Protein AF-A0A183HX53-F1 (afdb_monomer)

Solvent-accessible surface area (backbone atoms only — not comparable to full-atom values): 6971 Å² total; per-residue (Å²): 130,72,78,80,69,41,61,71,53,50,54,50,43,50,51,23,65,68,46,69,92,50,67,56,39,46,36,48,37,38,48,51,29,48,73,72,63,44,52,71,57,34,55,53,50,59,60,64,35,75,84,43,78,71,54,75,63,44,33,28,74,86,46,92,88,47,59,49,83,48,25,50,63,60,50,24,57,73,68,68,39,64,73,47,37,51,53,39,46,76,70,68,52,81,79,77,73,79,77,59,97,86,61,89,67,98,80,82,75,81,87,90,129

pLDDT: mean 82.81, std 16.19, range [34.5, 96.38]

Secondary structure (DSSP, 8-state):
--SSSSHHHHHHHHHHHH--SSHHHHHHHHHHHHHHT-HHHHHHHHHHGGGSTTGGGS--SS-SSS-TT--HHHHHHHTT-HHHHHHHHHTT---PPPPPTT---TT------

Radius of gyration: 15.37 Å; Cα contacts (8 Å, |Δi|>4): 112; chains: 1; bounding box: 49×34×32 Å

InterPro domains:
  IPR002110 Ankyrin repeat [PF12796] (1-89)
  IPR002153 Transient receptor potential channel, canonical [PTHR10117] (14-104)
  IPR036770 Ankyrin repeat-containing domain superfamily [G3DSA:1.25.40.20] (6-103)
  IPR036770 Ankyrin repeat-containing domain superfamily [SSF48403] (15-91)

Structure (mmCIF, N/CA/C/O backbone):
data_AF-A0A183HX53-F1
#
_entry.id   AF-A0A183HX53-F1
#
loop_
_atom_site.group_PDB
_atom_site.id
_atom_site.type_symbol
_atom_site.label_atom_id
_atom_site.label_alt_id
_atom_site.label_comp_id
_atom_site.label_asym_id
_atom_site.label_entity_id
_atom_site.label_seq_id
_atom_site.pdbx_PDB_ins_code
_atom_site.Cartn_x
_atom_site.Cartn_y
_atom_site.Cartn_z
_atom_site.occupancy
_atom_site.B_iso_or_equiv
_atom_site.auth_seq_id
_atom_site.auth_comp_id
_atom_site.auth_asym_id
_atom_site.auth_atom_id
_atom_site.pdbx_PDB_model_num
ATOM 1 N N . MET A 1 1 ? -17.226 -21.327 -1.418 1.00 39.84 1 MET A N 1
ATOM 2 C CA . MET A 1 1 ? -16.015 -21.528 -0.587 1.00 39.84 1 MET A CA 1
ATOM 3 C C . MET A 1 1 ? -15.264 -20.236 -0.225 1.00 39.84 1 MET A C 1
ATOM 5 O O . MET A 1 1 ? -14.387 -20.309 0.617 1.00 39.84 1 MET A O 1
ATOM 9 N N . ILE A 1 2 ? -15.618 -19.060 -0.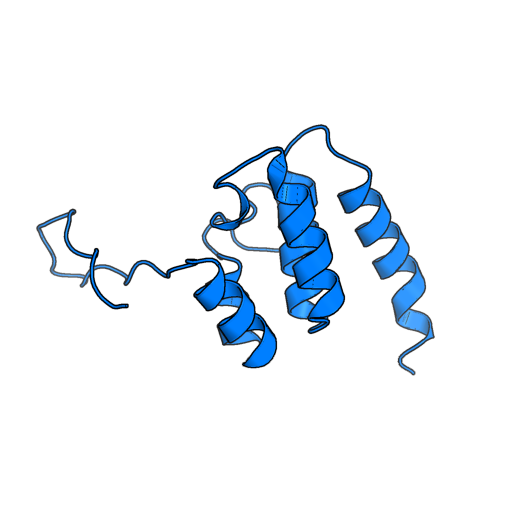775 1.00 42.28 2 ILE A N 1
ATOM 10 C CA . ILE A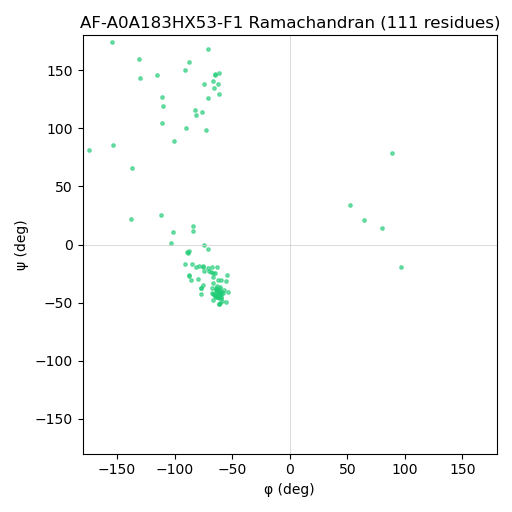 1 2 ? -14.951 -17.772 -0.464 1.00 42.28 2 ILE A CA 1
ATOM 11 C C . ILE A 1 2 ? -15.563 -17.063 0.769 1.00 42.28 2 ILE A C 1
ATOM 13 O O . ILE A 1 2 ? -14.865 -16.362 1.486 1.00 42.28 2 ILE A O 1
ATOM 17 N N . ALA A 1 3 ? -16.841 -17.303 1.084 1.00 38.84 3 ALA A N 1
ATOM 18 C CA . ALA A 1 3 ? -17.556 -16.573 2.141 1.00 38.84 3 ALA A CA 1
ATOM 19 C C . ALA A 1 3 ? -17.191 -16.961 3.594 1.00 38.84 3 ALA A C 1
ATOM 21 O O . ALA A 1 3 ? -17.384 -16.160 4.499 1.00 38.84 3 ALA A O 1
ATOM 22 N N . VAL A 1 4 ? -16.659 -18.166 3.840 1.00 40.28 4 VAL A N 1
ATOM 23 C CA . VAL A 1 4 ? -16.456 -18.694 5.212 1.00 40.28 4 VAL A CA 1
ATOM 24 C C . VAL A 1 4 ? -15.067 -18.359 5.783 1.00 40.28 4 VAL A C 1
ATOM 26 O O . VAL A 1 4 ? -14.882 -18.373 6.993 1.00 40.28 4 VAL A O 1
ATOM 29 N N . LEU A 1 5 ? -14.103 -17.968 4.941 1.00 44.69 5 LEU A N 1
ATOM 30 C CA . LEU A 1 5 ? -12.763 -17.529 5.372 1.00 44.69 5 LEU A CA 1
ATOM 31 C C . LEU A 1 5 ? -12.679 -16.020 5.689 1.00 44.69 5 LEU A C 1
ATOM 33 O O . LEU A 1 5 ? -11.649 -15.556 6.171 1.00 44.69 5 LEU A O 1
ATOM 37 N N . LEU A 1 6 ? -13.748 -15.254 5.436 1.00 53.25 6 LEU A N 1
ATOM 38 C CA . LEU A 1 6 ? -13.734 -13.787 5.480 1.00 53.25 6 LEU A CA 1
ATOM 39 C C . LEU A 1 6 ? -13.974 -13.180 6.869 1.00 53.25 6 LEU A C 1
ATOM 41 O O . LEU A 1 6 ? -13.431 -12.114 7.134 1.00 53.25 6 LEU A O 1
ATOM 45 N N . MET A 1 7 ? -14.737 -13.822 7.764 1.00 53.12 7 MET A N 1
ATOM 46 C CA . MET A 1 7 ? -15.181 -13.154 9.004 1.00 53.12 7 MET A CA 1
ATOM 47 C C . MET A 1 7 ? -13.996 -12.738 9.893 1.00 53.12 7 MET A C 1
ATOM 49 O O . MET A 1 7 ? -13.833 -11.562 10.197 1.00 53.12 7 MET A O 1
ATOM 53 N N . GLY A 1 8 ? -13.082 -13.671 10.188 1.00 63.75 8 GLY A N 1
ATOM 54 C CA . GLY A 1 8 ? -11.902 -13.373 11.008 1.00 63.75 8 GLY A CA 1
ATOM 55 C C . GLY A 1 8 ? -10.880 -12.447 10.334 1.00 63.75 8 GLY A C 1
ATOM 56 O O . GLY A 1 8 ? -10.113 -11.776 11.021 1.00 63.75 8 GLY A O 1
ATOM 57 N N . GLN A 1 9 ? -10.862 -12.380 8.997 1.00 71.44 9 GLN A N 1
ATOM 58 C CA . GLN A 1 9 ? -10.013 -11.428 8.274 1.00 71.44 9 GLN A CA 1
ATOM 59 C C . GLN A 1 9 ? -10.595 -10.014 8.294 1.00 71.44 9 GLN A C 1
ATOM 61 O O . GLN A 1 9 ? -9.836 -9.057 8.431 1.00 71.44 9 GLN A O 1
ATOM 66 N N . ILE A 1 10 ? -11.920 -9.882 8.203 1.00 78.56 10 ILE A N 1
ATOM 67 C CA . ILE A 1 10 ? -12.613 -8.596 8.305 1.00 78.56 10 ILE A CA 1
ATOM 68 C C . ILE A 1 10 ? -12.466 -8.038 9.719 1.00 78.56 10 ILE A C 1
ATOM 70 O O . ILE A 1 10 ? -12.051 -6.893 9.854 1.00 78.56 10 ILE A O 1
ATOM 74 N N . ASP A 1 11 ? -12.706 -8.837 10.761 1.00 83.81 11 ASP A N 1
ATOM 75 C CA . ASP A 1 11 ? -12.571 -8.382 12.152 1.00 83.81 11 ASP A CA 1
ATOM 76 C C . ASP A 1 11 ? -11.142 -7.922 12.464 1.00 83.81 11 ASP A C 1
ATOM 78 O O . ASP A 1 11 ? -10.933 -6.881 13.088 1.00 83.81 11 ASP A O 1
ATOM 82 N N . ARG A 1 12 ? -10.138 -8.655 11.966 1.00 85.06 12 ARG A N 1
ATOM 83 C CA . ARG A 1 12 ? -8.732 -8.261 12.096 1.00 85.06 12 ARG A CA 1
ATOM 84 C C . ARG A 1 12 ? -8.427 -6.975 11.331 1.00 85.06 12 ARG A C 1
ATOM 86 O O . ARG A 1 12 ? -7.736 -6.114 11.866 1.00 85.06 12 ARG A O 1
ATOM 93 N N . LEU A 1 13 ? -8.921 -6.834 10.101 1.00 85.94 13 LEU A N 1
ATOM 94 C CA . LEU A 1 13 ? -8.732 -5.613 9.318 1.00 85.94 13 LEU A CA 1
ATOM 95 C C . LEU A 1 13 ? -9.395 -4.414 10.006 1.00 85.94 13 LEU A C 1
ATOM 97 O O . LEU A 1 13 ? -8.784 -3.356 10.100 1.00 85.94 13 LEU A O 1
ATOM 101 N N . LEU A 1 14 ? -10.606 -4.582 10.537 1.00 87.44 14 LEU A N 1
ATOM 102 C CA . LEU A 1 14 ? -11.296 -3.548 11.304 1.00 87.44 14 LEU A CA 1
ATOM 103 C C . LEU A 1 14 ? -10.513 -3.173 12.562 1.00 87.44 14 LEU A C 1
ATOM 105 O O . LEU A 1 14 ? -10.338 -1.988 12.822 1.00 87.44 14 LEU A O 1
ATOM 109 N N . ALA A 1 15 ? -9.979 -4.150 13.299 1.00 88.56 15 ALA A N 1
ATOM 110 C CA . ALA A 1 15 ? -9.131 -3.885 14.458 1.00 88.56 15 ALA A CA 1
ATOM 111 C C . ALA A 1 15 ? -7.892 -3.048 14.088 1.00 88.56 15 ALA A C 1
ATOM 113 O O . ALA A 1 15 ? -7.571 -2.097 14.796 1.00 88.56 15 ALA A O 1
ATOM 114 N N . LEU A 1 16 ? -7.247 -3.347 12.953 1.00 87.88 16 LEU A N 1
ATOM 115 C CA . LEU A 1 16 ? -6.107 -2.574 12.446 1.00 87.88 16 LEU A CA 1
ATOM 116 C C . LEU A 1 16 ? -6.488 -1.147 12.023 1.00 87.88 16 LEU A C 1
ATOM 118 O O . LEU A 1 16 ? -5.675 -0.242 12.158 1.00 87.88 16 LEU A O 1
ATOM 122 N N . LEU A 1 17 ? -7.701 -0.935 11.506 1.00 87.50 17 LEU A N 1
ATOM 123 C CA . LEU A 1 17 ? -8.177 0.391 11.089 1.00 87.50 17 LEU A CA 1
ATOM 124 C C . LEU A 1 17 ? -8.653 1.253 12.266 1.00 87.50 17 LEU A C 1
ATOM 126 O O . LEU A 1 17 ? -8.584 2.480 12.197 1.00 87.50 17 LEU A O 1
ATOM 130 N N . ILE A 1 18 ? -9.160 0.620 13.326 1.00 88.31 18 ILE A N 1
ATOM 131 C CA . ILE A 1 18 ? -9.609 1.294 14.550 1.00 88.31 18 ILE A CA 1
ATOM 132 C C . ILE A 1 18 ? -8.412 1.699 15.415 1.00 88.31 18 ILE A C 1
ATOM 134 O O . ILE A 1 18 ? -8.442 2.769 16.027 1.00 88.31 18 ILE A O 1
ATOM 138 N N . ASP A 1 19 ? -7.364 0.874 15.477 1.00 86.94 19 ASP A N 1
ATOM 139 C CA . ASP A 1 19 ? -6.146 1.224 16.203 1.00 86.94 19 ASP A CA 1
ATOM 140 C C . ASP A 1 19 ? -5.354 2.293 15.449 1.00 86.94 19 ASP A C 1
ATOM 142 O O . ASP A 1 19 ? -4.597 2.018 14.520 1.00 86.94 19 ASP A O 1
ATOM 146 N N . ARG A 1 20 ? -5.525 3.538 15.891 1.00 83.38 20 ARG A N 1
ATOM 147 C CA . ARG A 1 20 ? -4.820 4.700 15.345 1.00 83.38 20 ARG A CA 1
ATOM 148 C C . ARG A 1 20 ? -3.823 5.301 16.329 1.00 83.38 20 ARG A C 1
ATOM 150 O O . ARG A 1 20 ? -3.508 6.484 16.259 1.00 83.38 20 ARG A O 1
ATOM 157 N N . SER A 1 21 ? -3.332 4.491 17.266 1.00 86.50 21 SER A N 1
ATOM 158 C CA . SER A 1 21 ? -2.271 4.895 18.196 1.00 86.50 21 SER A CA 1
ATOM 159 C C . SER A 1 21 ? -0.942 5.186 17.484 1.00 86.50 21 SER A C 1
ATOM 161 O O . SER A 1 21 ? -0.117 5.948 17.989 1.00 86.50 21 SER A O 1
ATOM 163 N N . SER A 1 22 ? -0.730 4.596 16.304 1.00 90.00 22 SER A N 1
ATOM 164 C CA . SER A 1 22 ? 0.440 4.799 15.447 1.00 90.00 22 SER A CA 1
ATOM 165 C C . SER A 1 22 ? 0.104 4.517 13.978 1.00 90.00 22 SER A C 1
ATOM 167 O O . SER A 1 22 ? -0.984 4.042 13.662 1.00 90.00 22 SER A O 1
ATOM 169 N N . ALA A 1 23 ? 1.050 4.768 13.069 1.00 90.44 23 ALA A N 1
ATOM 170 C CA . ALA A 1 23 ? 0.881 4.446 11.651 1.00 90.44 23 ALA A CA 1
ATOM 171 C C . ALA A 1 23 ? 1.026 2.941 11.335 1.00 90.44 23 ALA A C 1
ATOM 173 O O . ALA A 1 23 ? 0.588 2.500 10.275 1.00 90.44 23 ALA A O 1
ATOM 174 N N . GLU A 1 24 ? 1.647 2.140 12.212 1.00 91.25 24 GLU A N 1
ATOM 175 C CA . GLU A 1 24 ? 1.971 0.730 11.924 1.00 91.25 24 GLU A CA 1
ATOM 176 C C . GLU A 1 24 ? 0.737 -0.155 11.654 1.00 91.25 24 GLU A C 1
ATOM 178 O O . GLU A 1 24 ? 0.760 -0.876 10.651 1.00 91.25 24 GLU A O 1
ATOM 183 N N . PRO A 1 25 ? -0.356 -0.097 12.446 1.00 91.69 25 PRO A N 1
ATOM 184 C CA . PRO A 1 25 ? -1.572 -0.857 12.151 1.00 91.69 25 PRO A CA 1
ATOM 185 C C . PRO A 1 25 ? -2.169 -0.498 10.786 1.00 91.69 25 PRO A C 1
ATOM 187 O O . PRO A 1 25 ? -2.515 -1.384 10.003 1.00 91.69 25 PRO A O 1
ATOM 190 N N . THR A 1 26 ? -2.199 0.794 10.448 1.00 92.62 26 THR A N 1
ATOM 191 C CA . THR A 1 26 ? -2.694 1.297 9.159 1.00 92.62 26 THR A CA 1
ATOM 192 C C . THR A 1 26 ? -1.839 0.813 7.988 1.00 92.62 26 THR A C 1
ATOM 194 O O . THR A 1 26 ? -2.378 0.459 6.938 1.00 92.62 26 THR A O 1
ATOM 197 N N . LYS A 1 27 ? -0.511 0.730 8.154 1.00 93.69 27 LYS A N 1
ATOM 198 C CA . LYS A 1 27 ? 0.375 0.120 7.150 1.00 93.69 27 LYS A CA 1
ATOM 199 C C . LYS A 1 27 ? 0.053 -1.356 6.952 1.00 93.69 27 LYS A C 1
ATOM 201 O O . LYS A 1 27 ? -0.061 -1.797 5.811 1.00 93.69 27 LYS A O 1
ATOM 206 N N . GLU A 1 28 ? -0.141 -2.119 8.029 1.00 92.38 28 GLU A N 1
ATOM 207 C CA . GLU A 1 28 ? -0.485 -3.543 7.913 1.00 92.38 28 GLU A CA 1
ATOM 208 C C . GLU A 1 28 ? -1.851 -3.726 7.240 1.00 92.38 28 GLU A C 1
ATOM 210 O O . GLU A 1 28 ? -2.010 -4.600 6.382 1.00 92.38 28 GLU A O 1
ATOM 215 N N . ALA A 1 29 ? -2.816 -2.859 7.553 1.00 92.69 29 ALA A N 1
ATOM 216 C CA . ALA A 1 29 ? -4.114 -2.823 6.891 1.00 92.69 29 ALA A CA 1
ATOM 217 C C . ALA A 1 29 ? -3.980 -2.525 5.388 1.00 92.69 29 ALA A C 1
ATOM 219 O O . ALA A 1 29 ? -4.601 -3.209 4.573 1.00 92.69 29 ALA A O 1
ATOM 220 N N . LEU A 1 30 ? -3.132 -1.562 5.008 1.00 94.25 30 LEU A N 1
ATOM 221 C CA . LEU A 1 30 ? -2.858 -1.225 3.609 1.00 94.25 30 LEU A CA 1
ATOM 222 C C . LEU A 1 30 ? -2.271 -2.422 2.854 1.00 94.25 30 LEU A C 1
ATOM 224 O O . LEU A 1 30 ? -2.784 -2.798 1.800 1.00 94.25 30 LEU A O 1
ATOM 228 N N . MET A 1 31 ? -1.237 -3.057 3.409 1.00 93.12 31 MET A N 1
ATOM 229 C CA . MET A 1 31 ? -0.604 -4.239 2.814 1.00 93.12 31 MET A CA 1
ATOM 230 C C . MET A 1 31 ? -1.605 -5.390 2.663 1.00 93.12 31 MET A C 1
ATOM 232 O O . MET A 1 31 ? -1.674 -6.037 1.618 1.00 93.12 31 MET A O 1
ATOM 236 N N . THR A 1 32 ? -2.456 -5.590 3.670 1.00 91.50 32 THR A N 1
ATOM 237 C CA . THR A 1 32 ? -3.527 -6.592 3.636 1.00 91.50 32 THR A CA 1
ATOM 238 C C . THR A 1 32 ? -4.546 -6.294 2.533 1.00 91.50 32 THR A C 1
ATOM 240 O O . THR A 1 32 ? -4.903 -7.190 1.771 1.00 91.50 32 THR A O 1
ATOM 243 N N . ALA A 1 33 ? -4.981 -5.041 2.381 1.00 92.88 33 ALA A N 1
ATOM 244 C CA . ALA A 1 33 ? -5.911 -4.638 1.324 1.00 92.88 33 ALA A CA 1
ATOM 245 C C . ALA A 1 33 ? -5.329 -4.826 -0.086 1.00 92.88 33 ALA A C 1
ATOM 247 O O . ALA A 1 33 ? -6.053 -5.229 -1.002 1.00 92.88 33 ALA A O 1
ATOM 248 N N . ILE A 1 34 ? -4.023 -4.599 -0.255 1.00 93.88 34 ILE A N 1
ATOM 249 C CA . ILE A 1 34 ? -3.309 -4.874 -1.509 1.00 93.88 34 ILE A CA 1
ATOM 250 C C . ILE A 1 34 ? -3.319 -6.374 -1.811 1.00 93.88 34 ILE A C 1
ATOM 252 O O . ILE A 1 34 ? -3.656 -6.751 -2.933 1.00 93.88 34 ILE A O 1
ATOM 256 N N . CYS A 1 35 ? -3.039 -7.230 -0.821 1.00 92.00 35 CYS A N 1
ATOM 257 C CA . CYS A 1 35 ? -3.134 -8.684 -0.983 1.00 92.00 35 CYS A CA 1
ATOM 258 C C . CYS A 1 35 ? -4.552 -9.154 -1.336 1.00 92.00 35 CYS A C 1
ATOM 260 O O . CYS A 1 35 ? -4.705 -10.083 -2.125 1.00 92.00 35 CYS A O 1
ATOM 262 N N . ILE A 1 36 ? -5.587 -8.514 -0.783 1.00 91.44 36 ILE A N 1
ATOM 263 C CA . ILE A 1 36 ? -6.990 -8.781 -1.144 1.00 91.44 36 ILE A CA 1
ATOM 264 C C . ILE A 1 36 ? -7.272 -8.359 -2.598 1.00 91.44 36 ILE A C 1
ATOM 266 O O . ILE A 1 36 ? -8.149 -8.924 -3.250 1.00 91.44 36 ILE A O 1
ATOM 270 N N . GLY A 1 37 ? -6.540 -7.373 -3.124 1.00 90.38 37 GLY A N 1
ATOM 271 C CA . GLY A 1 37 ? -6.688 -6.882 -4.494 1.00 90.38 37 GLY A CA 1
ATOM 272 C C . GLY A 1 37 ? -7.862 -5.917 -4.691 1.00 90.38 37 GLY A C 1
ATOM 273 O O . GLY A 1 37 ? -8.243 -5.636 -5.828 1.00 90.38 37 GLY A O 1
ATOM 274 N N . ASN A 1 38 ? -8.437 -5.390 -3.605 1.00 90.62 38 ASN A N 1
ATOM 275 C CA . ASN A 1 38 ? -9.575 -4.474 -3.650 1.00 90.62 38 ASN A CA 1
ATOM 276 C C . ASN A 1 38 ? -9.097 -3.013 -3.725 1.00 90.62 38 ASN A C 1
ATOM 278 O O . ASN A 1 38 ? -8.737 -2.410 -2.716 1.00 90.62 38 ASN A O 1
ATOM 282 N N . ARG A 1 39 ? -9.122 -2.432 -4.930 1.00 93.44 39 ARG A N 1
ATOM 283 C CA . ARG A 1 39 ? -8.675 -1.051 -5.172 1.00 93.44 39 ARG A CA 1
ATOM 284 C C . ARG A 1 39 ? -9.442 0.010 -4.355 1.00 93.44 39 ARG A C 1
ATOM 286 O O . ARG A 1 39 ? -8.763 0.821 -3.732 1.00 93.44 39 ARG A O 1
ATOM 293 N N . PRO A 1 40 ? -10.789 0.026 -4.302 1.00 95.19 40 PRO A N 1
ATOM 294 C CA . PRO A 1 40 ? -11.524 0.957 -3.440 1.00 95.19 40 PRO A CA 1
ATOM 295 C C . PRO A 1 40 ? -11.091 0.912 -1.971 1.00 95.19 40 PRO A C 1
ATOM 297 O O . PRO A 1 40 ? -10.940 1.952 -1.336 1.00 95.19 40 PRO A O 1
ATOM 300 N N . LEU A 1 41 ? -10.846 -0.289 -1.440 1.00 92.88 41 LEU A N 1
ATOM 301 C CA . LEU A 1 41 ? -10.363 -0.453 -0.072 1.00 92.88 41 LEU A CA 1
ATOM 302 C C . LEU A 1 41 ? -8.954 0.128 0.098 1.00 92.88 41 LEU A C 1
ATOM 304 O O . LEU A 1 41 ? -8.696 0.825 1.073 1.00 92.88 41 LEU A O 1
ATOM 308 N N . VAL A 1 42 ? -8.058 -0.108 -0.862 1.00 94.94 42 VAL A N 1
ATOM 309 C CA . VAL A 1 42 ? -6.718 0.494 -0.861 1.00 94.94 42 VAL A CA 1
ATOM 310 C C . VAL A 1 42 ? -6.801 2.022 -0.886 1.00 94.94 42 VAL A C 1
ATOM 312 O O . VAL A 1 42 ? -6.144 2.677 -0.085 1.00 94.94 42 VAL A O 1
ATOM 315 N N . GLU A 1 43 ? -7.634 2.606 -1.748 1.00 95.12 43 GLU A N 1
ATOM 316 C CA . GLU A 1 43 ? -7.825 4.062 -1.824 1.00 95.12 43 GLU A CA 1
ATOM 317 C C . GLU A 1 43 ? -8.399 4.645 -0.528 1.00 95.12 43 GLU A C 1
ATOM 319 O O . GLU A 1 43 ? -7.947 5.702 -0.081 1.00 95.12 43 GLU A O 1
ATOM 324 N N . PHE A 1 44 ? -9.340 3.937 0.102 1.00 94.19 44 PHE A N 1
ATOM 325 C CA . PHE A 1 44 ? -9.871 4.304 1.409 1.00 94.19 44 PHE A CA 1
ATOM 326 C C . PHE A 1 44 ? -8.771 4.309 2.473 1.00 94.19 44 PHE A C 1
ATOM 328 O O . PHE A 1 44 ? -8.581 5.320 3.143 1.00 94.19 44 PHE A O 1
ATOM 335 N N . ILE A 1 45 ? -7.990 3.235 2.595 1.00 93.94 45 ILE A N 1
ATOM 336 C CA . ILE A 1 45 ? -6.921 3.163 3.600 1.00 93.94 45 ILE A CA 1
ATOM 337 C C . ILE A 1 45 ? -5.841 4.217 3.328 1.00 93.94 45 ILE A C 1
ATOM 339 O O . ILE A 1 45 ? -5.380 4.867 4.260 1.00 93.94 45 ILE A O 1
ATOM 343 N N . LEU A 1 46 ? -5.494 4.471 2.062 1.00 93.62 46 LEU A N 1
ATOM 344 C CA . LEU A 1 46 ? -4.575 5.551 1.679 1.00 93.62 46 LEU A CA 1
ATOM 345 C C . LEU A 1 46 ? -5.078 6.936 2.109 1.00 93.62 46 LEU A C 1
ATOM 347 O O . LEU A 1 46 ? -4.268 7.812 2.394 1.00 93.62 46 LEU A O 1
ATOM 351 N N . SER A 1 47 ? -6.393 7.154 2.183 1.00 92.88 47 SER A N 1
ATOM 352 C CA . SER A 1 47 ? -6.946 8.411 2.705 1.00 92.88 47 SER A CA 1
ATOM 353 C C . SER A 1 47 ? -6.747 8.580 4.217 1.00 92.88 47 SER A C 1
ATOM 355 O O . SER A 1 47 ? -6.698 9.708 4.698 1.00 92.88 47 SER A O 1
ATOM 357 N N . LEU A 1 48 ? -6.550 7.489 4.965 1.00 91.50 48 LEU A N 1
ATOM 358 C CA . LEU A 1 48 ? -6.297 7.533 6.410 1.00 91.50 48 LEU A CA 1
ATOM 359 C C . LEU A 1 48 ? -4.869 7.993 6.748 1.00 91.50 48 LEU A C 1
ATOM 361 O O . LEU A 1 48 ? -4.617 8.444 7.863 1.00 91.50 48 LEU 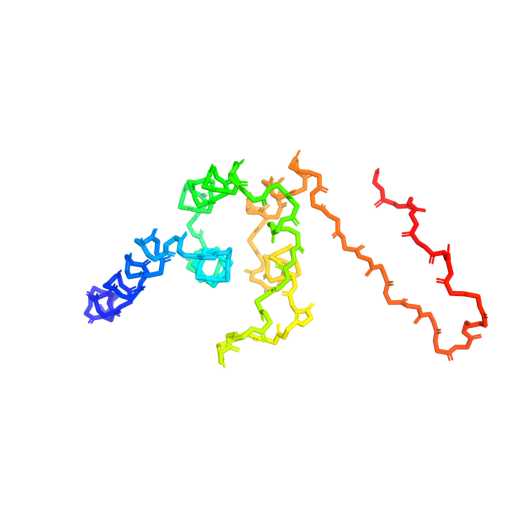A O 1
ATOM 365 N N . PHE A 1 49 ? -3.941 7.938 5.788 1.00 91.38 49 PHE A N 1
ATOM 366 C CA . PHE A 1 49 ? -2.564 8.420 5.955 1.00 91.38 49 PHE A CA 1
ATOM 367 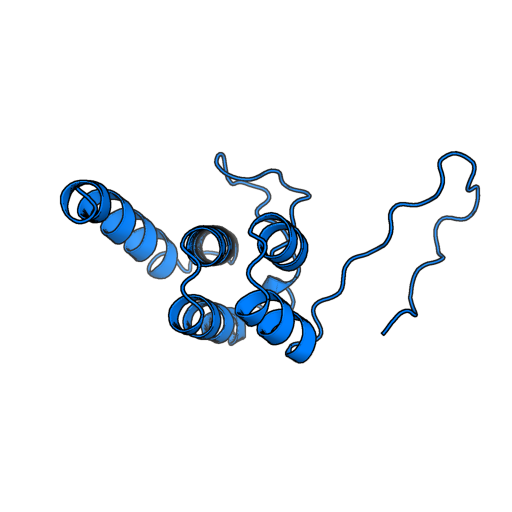C C . PHE A 1 49 ? -2.431 9.948 5.955 1.00 91.38 49 PHE A C 1
ATOM 369 O O . PHE A 1 49 ? -1.334 10.456 6.164 1.00 91.38 49 PHE A O 1
ATOM 376 N N . LEU A 1 50 ? -3.527 10.702 5.804 1.00 86.38 50 LEU A N 1
ATOM 377 C CA . LEU A 1 50 ? -3.516 12.164 5.969 1.00 86.38 50 LEU A CA 1
ATOM 378 C C . LEU A 1 50 ? -2.940 12.607 7.323 1.00 86.38 50 LEU A C 1
ATOM 380 O O . LEU A 1 50 ? -2.400 13.703 7.434 1.00 86.38 50 LEU A O 1
ATOM 384 N N . GLU A 1 51 ? -3.035 11.754 8.340 1.00 82.88 51 GLU A N 1
ATOM 385 C CA . GLU A 1 51 ? -2.506 12.027 9.677 1.00 82.88 51 GLU A CA 1
ATOM 386 C C . GLU A 1 51 ? -1.021 11.684 9.838 1.00 82.88 51 GLU A C 1
ATOM 388 O O . GLU A 1 51 ? -0.374 12.166 10.765 1.00 82.88 51 GLU A O 1
ATOM 393 N N . TYR A 1 52 ? -0.473 10.882 8.922 1.00 87.31 52 TYR A N 1
ATOM 394 C CA . TYR A 1 52 ? 0.910 10.409 8.931 1.00 87.31 52 TYR A CA 1
ATOM 395 C C . TYR A 1 52 ? 1.505 10.494 7.517 1.00 87.31 52 TYR A C 1
ATOM 397 O O . TYR A 1 52 ? 1.787 9.460 6.904 1.00 87.31 52 TYR A O 1
ATOM 405 N N . PRO A 1 53 ? 1.670 11.711 6.967 1.00 87.50 53 PRO A N 1
ATOM 406 C CA . PRO A 1 53 ? 2.133 11.880 5.598 1.00 87.50 53 PRO A CA 1
ATOM 407 C C . PRO A 1 53 ? 3.529 11.277 5.427 1.00 87.50 53 PRO A C 1
ATOM 409 O O . PRO A 1 53 ? 4.448 11.574 6.190 1.00 87.50 53 PRO A O 1
ATOM 412 N N . GLY A 1 54 ? 3.695 10.443 4.408 1.00 88.12 54 GLY A N 1
ATOM 413 C CA . GLY A 1 54 ? 4.945 9.760 4.102 1.00 88.12 54 GLY A CA 1
ATOM 414 C C . GLY A 1 54 ? 5.037 8.337 4.656 1.00 88.12 54 GLY A C 1
ATOM 415 O O . GLY A 1 54 ? 5.833 7.537 4.159 1.00 88.12 54 GLY A O 1
ATOM 416 N N . GLU A 1 55 ? 4.223 7.973 5.648 1.00 91.75 55 GLU A N 1
ATOM 417 C CA . GLU A 1 55 ? 4.241 6.617 6.203 1.00 91.75 55 GLU A CA 1
ATOM 418 C C . GLU A 1 55 ? 3.658 5.578 5.239 1.00 91.75 55 GLU A C 1
ATOM 420 O O . GLU A 1 55 ? 3.996 4.397 5.335 1.00 91.75 55 GLU A O 1
ATOM 425 N N . GLU A 1 56 ? 2.860 6.005 4.261 1.00 90.44 56 GLU A N 1
ATOM 426 C CA . GLU A 1 56 ? 2.312 5.165 3.197 1.00 90.44 56 GLU A CA 1
ATOM 427 C C . GLU A 1 56 ? 3.376 4.641 2.221 1.00 90.44 56 GLU A C 1
ATOM 429 O O . GLU A 1 56 ? 3.131 3.666 1.511 1.00 90.44 56 GLU A O 1
ATOM 434 N N . TYR A 1 57 ? 4.563 5.255 2.159 1.00 90.69 57 TYR A N 1
ATOM 435 C CA . TYR A 1 57 ? 5.663 4.757 1.322 1.00 90.69 57 TYR A CA 1
ATOM 436 C C . TYR A 1 57 ? 6.440 3.624 2.002 1.00 90.69 57 TYR A C 1
ATOM 438 O O . TYR A 1 57 ? 7.133 2.853 1.332 1.00 90.69 57 TYR A O 1
ATOM 446 N N . ASN A 1 58 ? 6.321 3.513 3.325 1.00 89.69 58 ASN A N 1
ATOM 447 C CA . ASN A 1 58 ? 7.118 2.612 4.141 1.00 89.69 58 ASN A CA 1
ATOM 448 C C . ASN A 1 58 ? 6.449 1.244 4.310 1.00 89.69 58 ASN A C 1
ATOM 450 O O . ASN A 1 58 ? 5.227 1.111 4.350 1.00 89.69 58 ASN A O 1
ATOM 454 N N . GLY A 1 59 ? 7.280 0.214 4.468 1.00 87.06 59 GLY A N 1
ATOM 455 C CA . GLY A 1 59 ? 6.826 -1.101 4.911 1.00 87.06 59 GLY A CA 1
ATOM 456 C C . GLY A 1 59 ? 6.419 -1.126 6.386 1.00 87.06 59 GLY A C 1
ATOM 457 O O . GLY A 1 59 ? 6.702 -0.200 7.153 1.00 87.06 59 GLY A O 1
ATOM 458 N N . CYS A 1 60 ? 5.777 -2.223 6.790 1.00 87.00 60 CYS A N 1
ATOM 459 C CA . CYS A 1 60 ? 5.420 -2.481 8.186 1.00 87.00 60 CYS A CA 1
A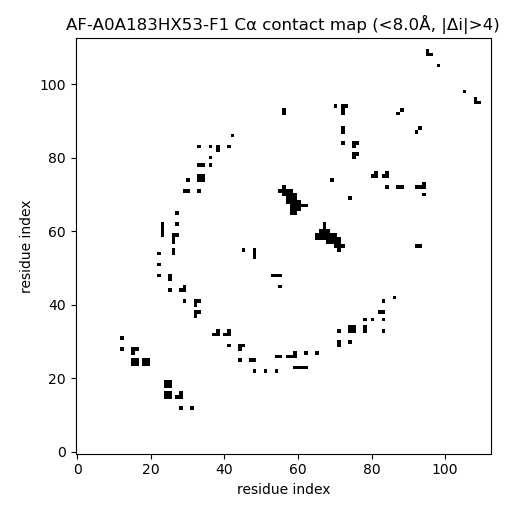TOM 460 C C . CYS A 1 60 ? 6.641 -3.035 8.920 1.00 87.00 60 CYS A C 1
ATOM 462 O O . CYS A 1 60 ? 7.055 -4.162 8.650 1.00 87.00 60 CYS A O 1
ATOM 464 N N . ARG A 1 61 ? 7.225 -2.282 9.854 1.00 85.38 61 ARG A N 1
ATOM 465 C CA . ARG A 1 61 ? 8.441 -2.728 10.556 1.00 85.38 61 ARG A CA 1
ATOM 466 C C . ARG A 1 61 ? 8.145 -3.791 11.604 1.00 85.38 61 ARG A C 1
ATOM 468 O O . ARG A 1 61 ? 8.955 -4.691 11.803 1.00 85.38 61 ARG A O 1
ATOM 475 N N . ASN A 1 62 ? 6.988 -3.678 12.251 1.00 82.31 62 ASN A N 1
ATOM 476 C CA . ASN A 1 62 ? 6.630 -4.497 13.409 1.00 82.31 62 ASN A CA 1
ATOM 477 C C . ASN A 1 62 ? 5.640 -5.621 13.073 1.00 82.31 62 ASN A C 1
ATOM 479 O O . ASN A 1 62 ? 5.228 -6.368 13.963 1.00 82.31 62 ASN A O 1
ATOM 483 N N . SER A 1 63 ? 5.247 -5.754 11.804 1.00 82.81 63 SER A N 1
ATOM 484 C CA . SER A 1 63 ? 4.310 -6.796 11.396 1.00 82.81 63 SER A CA 1
ATOM 485 C C . SER A 1 63 ? 4.990 -8.161 11.357 1.00 82.81 63 SER A C 1
ATOM 487 O O . SER A 1 63 ? 6.093 -8.316 10.841 1.00 82.81 63 SER A O 1
ATOM 489 N N . LYS A 1 64 ? 4.291 -9.190 11.844 1.00 85.12 64 LYS A N 1
ATOM 490 C CA . LYS A 1 64 ? 4.703 -10.593 11.663 1.00 85.12 64 LYS A CA 1
ATOM 491 C C . LYS A 1 64 ? 4.356 -11.127 10.271 1.00 85.12 64 LYS A C 1
ATOM 493 O O . LYS A 1 64 ? 4.875 -12.164 9.873 1.00 85.12 64 LYS A O 1
ATOM 498 N N . SER A 1 65 ? 3.444 -10.452 9.571 1.00 84.44 65 SER A N 1
ATOM 499 C CA . SER A 1 65 ? 2.880 -10.912 8.298 1.00 84.44 65 SER A CA 1
ATOM 500 C C . SER A 1 65 ? 3.722 -10.470 7.100 1.00 84.44 65 SER A C 1
ATOM 502 O O . SER A 1 65 ? 3.702 -11.131 6.065 1.00 84.44 65 SER A O 1
ATOM 504 N N . PHE A 1 66 ? 4.455 -9.360 7.231 1.00 88.56 66 PHE A N 1
ATOM 505 C CA . PHE A 1 66 ? 5.183 -8.731 6.132 1.00 88.56 66 PHE A CA 1
ATOM 506 C C . 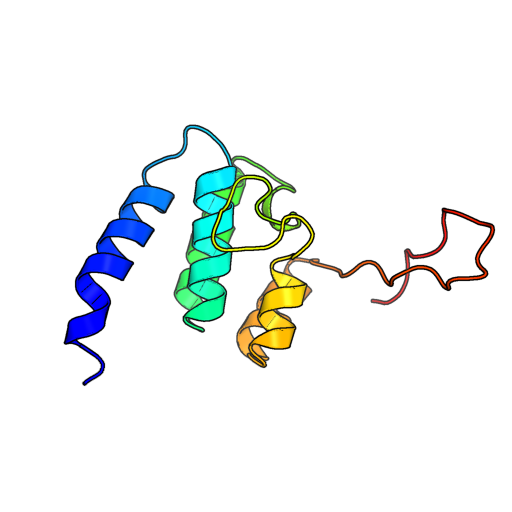PHE A 1 66 ? 6.640 -8.443 6.512 1.00 88.56 66 PHE A C 1
ATOM 508 O O . PHE A 1 66 ? 6.904 -8.048 7.646 1.00 88.56 66 PHE A O 1
ATOM 515 N N . PRO A 1 67 ? 7.595 -8.594 5.575 1.00 88.56 67 PRO A N 1
ATOM 516 C CA . PRO A 1 67 ? 8.971 -8.182 5.808 1.00 88.56 67 PRO A CA 1
ATOM 517 C C . PRO A 1 67 ? 9.072 -6.656 5.979 1.00 88.56 67 PRO A C 1
ATOM 519 O O . PRO A 1 67 ? 8.388 -5.920 5.266 1.00 88.56 67 PRO A O 1
ATOM 522 N N . PRO A 1 68 ? 10.003 -6.154 6.811 1.00 87.12 68 PRO A N 1
ATOM 523 C CA . PRO A 1 68 ? 10.111 -4.724 7.112 1.00 87.12 68 PRO A CA 1
ATOM 524 C C . PRO A 1 68 ? 10.531 -3.861 5.913 1.00 87.12 68 PRO A C 1
ATOM 526 O O . PRO A 1 68 ? 10.247 -2.667 5.878 1.00 87.12 68 PRO A O 1
ATOM 529 N N . HIS A 1 69 ? 11.210 -4.451 4.927 1.00 87.44 69 HIS A N 1
ATOM 530 C CA . HIS A 1 69 ? 11.648 -3.776 3.702 1.00 87.44 69 HIS A CA 1
ATOM 531 C C . HIS A 1 69 ? 10.598 -3.815 2.581 1.00 87.44 69 HIS A C 1
ATOM 533 O O . HIS A 1 69 ? 10.802 -3.202 1.536 1.00 87.44 69 HIS A O 1
ATOM 539 N N . MET A 1 70 ? 9.497 -4.553 2.761 1.00 90.94 70 MET A N 1
ATOM 540 C CA . MET A 1 70 ? 8.466 -4.675 1.737 1.00 90.94 70 MET A CA 1
ATOM 541 C C . MET A 1 70 ? 7.629 -3.398 1.695 1.00 90.94 70 MET A C 1
ATOM 543 O O . MET A 1 70 ? 6.901 -3.106 2.642 1.00 90.94 70 MET A O 1
ATOM 547 N N . THR A 1 71 ? 7.698 -2.657 0.591 1.00 93.38 71 THR A N 1
ATOM 548 C CA . THR A 1 71 ? 6.865 -1.463 0.396 1.00 93.38 71 THR A CA 1
ATOM 549 C C . THR A 1 71 ? 5.506 -1.821 -0.217 1.00 93.38 71 THR A C 1
ATOM 551 O O . THR A 1 71 ? 5.388 -2.843 -0.906 1.00 93.38 71 THR A O 1
ATOM 554 N N . PRO A 1 72 ? 4.475 -0.972 -0.045 1.00 94.25 72 PRO A N 1
ATOM 555 C CA . PRO A 1 72 ? 3.162 -1.194 -0.657 1.00 94.25 72 PRO A CA 1
ATOM 556 C C . PRO A 1 72 ? 3.207 -1.318 -2.183 1.00 94.25 72 PRO A C 1
ATOM 558 O O . PRO A 1 72 ? 2.545 -2.183 -2.755 1.00 94.25 72 PRO A O 1
ATOM 561 N N . LEU A 1 73 ? 4.036 -0.508 -2.851 1.00 94.50 73 LEU A N 1
ATOM 562 C CA . LEU A 1 73 ? 4.208 -0.587 -4.303 1.00 94.50 73 LEU A CA 1
ATOM 563 C C . LEU A 1 73 ? 4.868 -1.906 -4.722 1.00 94.50 73 LEU A C 1
ATOM 565 O O . LEU A 1 73 ? 4.417 -2.540 -5.673 1.00 94.50 73 LEU A O 1
ATOM 569 N N . MET A 1 74 ? 5.892 -2.348 -3.988 1.00 93.88 74 MET A N 1
ATOM 570 C CA . MET A 1 74 ? 6.575 -3.614 -4.253 1.00 93.88 74 MET A CA 1
ATOM 571 C C . MET A 1 74 ? 5.604 -4.796 -4.129 1.00 93.88 74 MET A C 1
ATOM 573 O O . MET A 1 74 ? 5.550 -5.650 -5.014 1.00 93.88 74 MET A O 1
ATOM 577 N N . LEU A 1 75 ? 4.761 -4.793 -3.092 1.00 93.94 75 LEU A N 1
ATOM 578 C CA . LEU A 1 75 ? 3.725 -5.805 -2.903 1.00 93.94 75 LEU A CA 1
ATOM 579 C C . LEU A 1 75 ? 2.656 -5.766 -4.005 1.00 93.94 75 LEU A C 1
ATOM 581 O O . LEU A 1 75 ? 2.289 -6.816 -4.524 1.00 93.94 75 LEU A O 1
ATOM 585 N N . ALA A 1 76 ? 2.185 -4.583 -4.410 1.00 95.06 76 ALA A N 1
ATOM 586 C CA . ALA A 1 76 ? 1.201 -4.453 -5.487 1.00 95.06 76 ALA A CA 1
ATOM 587 C C . ALA A 1 76 ? 1.721 -5.006 -6.825 1.00 95.06 76 ALA A C 1
ATOM 589 O O . ALA A 1 76 ? 0.971 -5.661 -7.555 1.00 95.06 76 ALA A O 1
ATOM 590 N N . CYS A 1 77 ? 3.010 -4.793 -7.115 1.00 94.56 77 CYS A N 1
ATOM 591 C CA . CYS A 1 77 ? 3.690 -5.386 -8.264 1.00 94.56 77 CYS A CA 1
ATOM 592 C C . CYS A 1 77 ? 3.754 -6.917 -8.158 1.00 94.56 77 CYS A C 1
A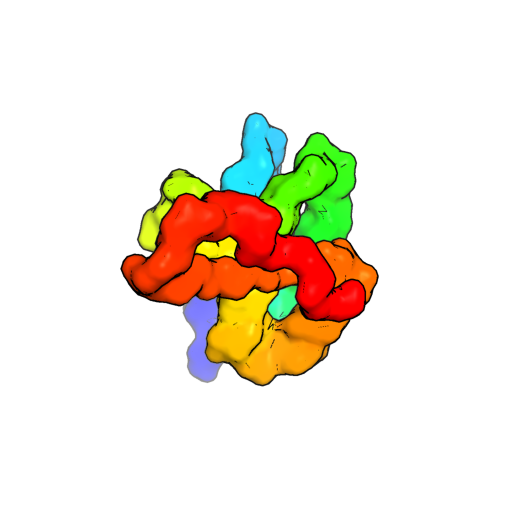TOM 594 O O . CYS A 1 77 ? 3.442 -7.602 -9.128 1.00 94.56 77 CYS A O 1
ATOM 596 N N . ILE A 1 78 ? 4.091 -7.463 -6.984 1.00 94.19 78 ILE A N 1
ATOM 597 C CA . ILE A 1 78 ? 4.127 -8.918 -6.741 1.00 94.19 78 ILE A CA 1
ATOM 598 C C . ILE A 1 78 ? 2.736 -9.545 -6.902 1.00 94.19 78 ILE A C 1
ATOM 600 O O . ILE A 1 78 ? 2.605 -10.612 -7.496 1.00 94.19 78 ILE A O 1
ATOM 604 N N . CYS A 1 79 ? 1.688 -8.871 -6.427 1.00 92.69 79 CYS A N 1
ATOM 605 C CA . CYS A 1 79 ? 0.299 -9.298 -6.604 1.00 92.69 79 CYS A CA 1
ATOM 606 C C . CYS A 1 79 ? -0.211 -9.144 -8.050 1.00 92.69 79 CYS A C 1
ATOM 608 O O . CYS A 1 79 ? -1.344 -9.533 -8.329 1.00 92.69 79 CYS A O 1
ATOM 610 N N . ASN A 1 80 ? 0.592 -8.579 -8.963 1.00 93.88 80 ASN A N 1
ATOM 611 C CA . ASN A 1 80 ? 0.269 -8.375 -10.377 1.00 93.88 80 ASN A CA 1
ATOM 612 C C . ASN A 1 80 ? -1.069 -7.638 -10.610 1.00 93.88 80 ASN A C 1
ATOM 614 O O . ASN A 1 80 ? -1.794 -7.908 -11.568 1.00 93.88 80 ASN A O 1
ATOM 618 N N . ASN A 1 81 ? -1.426 -6.705 -9.720 1.00 93.19 81 ASN A N 1
ATOM 619 C CA . ASN A 1 81 ? -2.658 -5.927 -9.838 1.00 93.19 81 ASN A CA 1
ATOM 620 C C . ASN A 1 81 ? -2.359 -4.534 -10.402 1.00 93.19 81 ASN A C 1
ATOM 622 O O . ASN A 1 81 ? -2.157 -3.570 -9.659 1.00 93.19 81 ASN A O 1
ATOM 626 N N . PHE A 1 82 ? -2.379 -4.418 -11.733 1.00 94.94 82 PHE A N 1
ATOM 627 C CA . PHE A 1 82 ? -2.069 -3.174 -12.448 1.00 94.94 82 PHE A CA 1
ATOM 628 C C . PHE A 1 82 ? -2.924 -1.981 -12.013 1.00 94.94 82 PHE A C 1
ATOM 630 O O . PHE A 1 82 ? -2.442 -0.852 -12.015 1.00 94.94 82 PHE A O 1
ATOM 637 N N . SER A 1 83 ? -4.174 -2.215 -11.601 1.00 96.12 83 SER A N 1
ATOM 638 C CA . SER A 1 83 ? -5.068 -1.137 -11.168 1.00 96.12 83 SER A CA 1
ATOM 639 C C . SER A 1 83 ? -4.599 -0.484 -9.864 1.00 96.12 83 SER A C 1
ATOM 641 O O . SER A 1 83 ? -4.678 0.737 -9.719 1.00 96.12 83 SER A O 1
ATOM 643 N N . ILE A 1 84 ? -4.069 -1.287 -8.938 1.00 96.38 84 ILE A N 1
ATOM 644 C CA . ILE A 1 84 ? -3.511 -0.822 -7.667 1.00 96.38 84 ILE A CA 1
ATOM 645 C C . ILE A 1 84 ? -2.128 -0.222 -7.898 1.00 96.38 84 ILE A C 1
ATOM 647 O O . ILE A 1 84 ? -1.850 0.857 -7.383 1.00 96.38 84 ILE A O 1
ATOM 651 N N . VAL A 1 85 ? -1.290 -0.863 -8.720 1.00 96.19 85 VAL A N 1
ATOM 652 C CA . VAL A 1 85 ? 0.026 -0.323 -9.096 1.00 96.19 85 VAL A CA 1
ATOM 653 C C . VAL A 1 85 ? -0.128 1.076 -9.687 1.00 96.19 85 VAL A C 1
ATOM 655 O O . VAL A 1 85 ? 0.509 2.015 -9.222 1.00 96.19 85 VAL A O 1
ATOM 658 N N . GLN A 1 86 ? -1.035 1.253 -10.649 1.00 95.00 86 GLN A N 1
ATOM 659 C CA . GLN A 1 86 ? -1.311 2.560 -11.239 1.00 95.00 86 GLN A CA 1
ATOM 660 C C . GLN A 1 86 ? -1.814 3.568 -10.196 1.00 95.00 86 GLN A C 1
ATOM 662 O O . GLN A 1 86 ? -1.379 4.716 -10.208 1.00 95.00 86 GLN A O 1
ATOM 667 N N . CYS A 1 87 ? -2.695 3.152 -9.280 1.00 94.88 87 CYS A N 1
ATOM 668 C CA . CYS A 1 87 ? -3.185 4.009 -8.197 1.00 94.88 87 CYS A CA 1
ATOM 669 C C . CYS A 1 87 ? -2.040 4.516 -7.300 1.00 94.88 87 CYS A C 1
ATOM 671 O O . CYS A 1 87 ? -1.953 5.713 -7.021 1.00 94.88 87 CYS A O 1
ATOM 673 N N . LEU A 1 88 ? -1.116 3.631 -6.917 1.00 94.69 88 LEU A N 1
ATOM 674 C CA . LEU A 1 88 ? 0.052 3.976 -6.106 1.00 94.69 88 LEU A CA 1
ATOM 675 C C . LEU A 1 88 ? 1.039 4.874 -6.872 1.00 94.69 88 LEU A C 1
ATOM 677 O O . LEU A 1 88 ? 1.514 5.869 -6.328 1.00 94.69 88 LEU A O 1
ATOM 681 N N . LEU A 1 89 ? 1.298 4.595 -8.153 1.00 94.06 89 LEU A N 1
ATOM 682 C CA . LEU A 1 89 ? 2.167 5.433 -8.991 1.00 94.06 89 LEU A CA 1
ATOM 683 C C . LEU A 1 89 ? 1.603 6.850 -9.180 1.00 94.06 89 LEU A C 1
ATOM 685 O O . LEU A 1 89 ? 2.344 7.831 -9.102 1.00 94.06 89 LEU A O 1
ATOM 689 N N . LEU A 1 90 ? 0.285 6.988 -9.368 1.00 93.88 90 LEU A N 1
ATOM 690 C CA . LEU A 1 90 ? -0.378 8.297 -9.456 1.00 93.88 90 LEU A CA 1
ATOM 691 C C . LEU A 1 90 ? -0.234 9.108 -8.161 1.00 93.88 90 LEU A C 1
ATOM 693 O O . LEU A 1 90 ? -0.134 10.333 -8.210 1.00 93.88 90 LEU A O 1
ATOM 697 N N . ARG A 1 91 ? -0.148 8.426 -7.017 1.00 91.06 91 ARG A N 1
ATOM 698 C CA . ARG A 1 91 ? 0.131 9.011 -5.698 1.00 91.06 91 ARG A CA 1
ATOM 699 C C . ARG A 1 91 ? 1.622 9.204 -5.413 1.00 91.06 91 ARG A C 1
ATOM 701 O O . ARG A 1 91 ? 1.987 9.437 -4.272 1.00 91.06 91 ARG A O 1
ATOM 708 N N . LYS A 1 92 ? 2.481 9.143 -6.437 1.00 91.19 92 LYS A N 1
ATOM 709 C CA . LYS A 1 92 ? 3.933 9.374 -6.339 1.00 91.19 92 LYS A CA 1
ATOM 710 C C . LYS A 1 92 ? 4.684 8.348 -5.489 1.00 91.19 92 LYS A C 1
ATOM 712 O O . LYS A 1 92 ? 5.812 8.612 -5.080 1.00 91.19 92 LYS A O 1
ATOM 717 N N . HIS A 1 93 ? 4.123 7.154 -5.285 1.00 90.69 93 HIS A N 1
ATOM 718 C CA . HIS A 1 93 ? 4.917 6.048 -4.758 1.00 90.69 93 HIS A CA 1
ATOM 719 C C . HIS A 1 93 ? 5.983 5.669 -5.784 1.00 90.69 93 HIS A C 1
ATOM 721 O O . HIS A 1 93 ? 5.698 5.530 -6.973 1.00 90.69 93 HIS A O 1
ATOM 727 N N . TYR A 1 94 ? 7.206 5.470 -5.311 1.00 88.19 94 TYR A N 1
ATOM 728 C CA . TYR A 1 94 ? 8.327 5.016 -6.120 1.00 88.19 94 TYR A CA 1
ATOM 729 C C . TYR A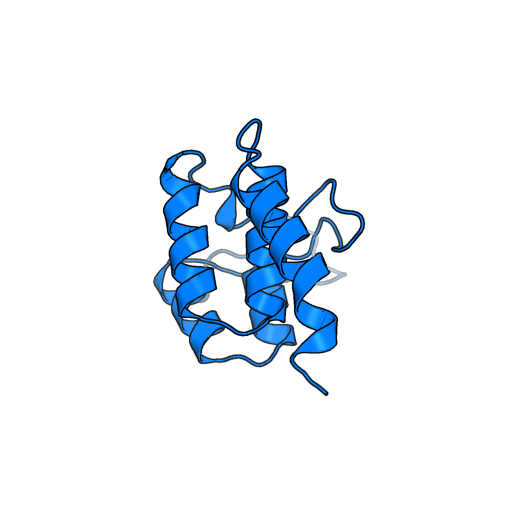 1 94 ? 9.023 3.846 -5.431 1.00 88.19 94 TYR A C 1
ATOM 731 O O . TYR A 1 94 ? 8.897 3.639 -4.223 1.00 88.19 94 TYR A O 1
ATOM 739 N N . MET A 1 95 ? 9.773 3.075 -6.212 1.00 82.88 95 MET A N 1
ATOM 740 C CA . MET A 1 95 ? 10.648 2.033 -5.696 1.00 82.88 95 MET A CA 1
ATOM 741 C C . MET A 1 95 ? 12.094 2.464 -5.909 1.00 82.88 95 MET A C 1
ATOM 743 O O . MET A 1 95 ? 12.484 2.831 -7.014 1.00 82.88 95 MET A O 1
ATOM 747 N N . GLN A 1 96 ? 12.879 2.436 -4.836 1.00 78.25 96 GLN A N 1
ATOM 748 C CA . GLN A 1 96 ? 14.322 2.628 -4.922 1.00 78.25 96 GLN A CA 1
ATOM 749 C C . GLN A 1 96 ? 14.925 1.388 -5.579 1.00 78.25 96 GLN A C 1
ATOM 751 O O . GLN A 1 96 ? 14.658 0.266 -5.138 1.00 78.25 96 GLN A O 1
ATOM 756 N N . LEU A 1 97 ? 15.697 1.574 -6.651 1.00 77.31 97 LEU A N 1
ATOM 757 C CA . LEU A 1 97 ? 16.406 0.447 -7.245 1.00 77.31 97 LEU A CA 1
ATOM 758 C C . LEU A 1 97 ? 17.464 -0.046 -6.241 1.00 77.31 97 LEU A C 1
ATOM 760 O O . LEU A 1 97 ? 18.099 0.759 -5.558 1.00 77.31 97 LEU A O 1
ATOM 764 N N . PRO A 1 98 ? 17.668 -1.365 -6.121 1.00 78.62 98 PRO A N 1
ATOM 765 C CA . PRO A 1 98 ? 18.785 -1.869 -5.345 1.00 78.62 98 PRO A CA 1
ATOM 766 C C . PRO A 1 98 ? 20.096 -1.401 -5.985 1.00 78.62 98 PRO A C 1
ATOM 768 O O . PRO A 1 98 ? 20.251 -1.438 -7.209 1.00 78.62 98 PRO A O 1
ATOM 771 N N . HIS A 1 99 ? 21.049 -0.983 -5.152 1.00 75.69 99 HIS A N 1
ATOM 772 C CA . HIS A 1 99 ? 22.398 -0.699 -5.623 1.00 75.69 99 HIS A CA 1
ATOM 773 C C . HIS A 1 99 ? 23.032 -1.961 -6.210 1.00 75.69 99 HIS A C 1
ATOM 775 O O . HIS A 1 99 ? 22.782 -3.085 -5.763 1.00 75.69 99 HIS A O 1
ATOM 781 N N . ARG A 1 100 ? 23.884 -1.762 -7.216 1.00 78.19 100 ARG A N 1
ATOM 782 C CA . ARG A 1 100 ? 24.714 -2.838 -7.754 1.00 78.19 100 ARG A CA 1
ATOM 783 C C . ARG A 1 100 ? 25.695 -3.300 -6.671 1.00 78.19 100 ARG A C 1
ATOM 785 O O . 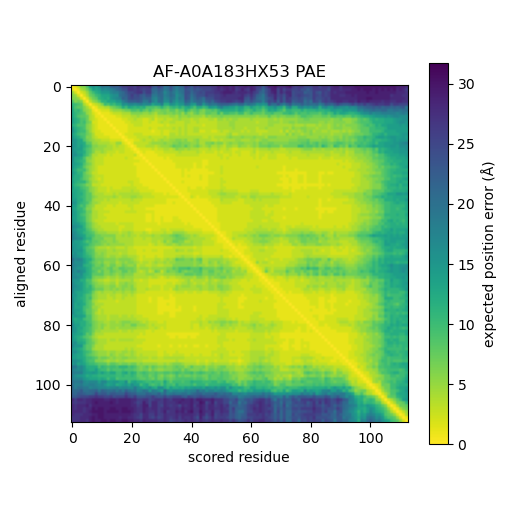ARG A 1 100 ? 26.156 -2.492 -5.870 1.00 78.19 100 ARG A O 1
ATOM 792 N N . SER A 1 101 ? 26.015 -4.591 -6.641 1.00 78.88 101 SER A N 1
ATOM 793 C CA . SER A 1 101 ? 26.876 -5.186 -5.606 1.00 78.88 101 SER A CA 1
ATOM 794 C C . SER A 1 101 ? 28.313 -4.647 -5.595 1.00 78.88 101 SER A C 1
ATOM 796 O O . SER A 1 101 ? 29.011 -4.807 -4.603 1.00 78.88 101 SER A O 1
ATOM 798 N N . ASP A 1 102 ? 28.753 -4.035 -6.693 1.00 82.44 102 ASP A N 1
ATOM 799 C CA . ASP A 1 102 ? 30.057 -3.393 -6.897 1.00 82.44 102 ASP A CA 1
ATOM 800 C C . ASP A 1 102 ? 29.990 -1.856 -6.788 1.00 82.44 102 ASP A C 1
ATOM 802 O O . ASP A 1 102 ? 30.927 -1.160 -7.171 1.00 82.44 102 ASP A O 1
ATOM 806 N N . CYS A 1 103 ? 28.869 -1.301 -6.319 1.00 72.62 103 CYS A N 1
ATOM 807 C CA . CYS A 1 103 ? 28.678 0.142 -6.251 1.00 72.62 103 CYS A CA 1
ATOM 808 C C . CYS A 1 103 ? 29.331 0.729 -4.990 1.00 72.62 103 CYS A C 1
ATOM 810 O O . CYS A 1 103 ? 28.893 0.453 -3.876 1.00 72.62 103 CYS A O 1
ATOM 812 N N . GLU A 1 104 ? 30.341 1.585 -5.171 1.00 70.88 104 GLU A N 1
ATOM 813 C CA . GLU A 1 104 ? 31.015 2.292 -4.066 1.00 70.88 104 GLU A CA 1
ATOM 814 C C . GLU A 1 104 ? 30.365 3.642 -3.699 1.00 70.88 104 GLU A C 1
ATOM 816 O O . GLU A 1 104 ? 30.741 4.266 -2.709 1.00 70.88 104 GLU A O 1
ATOM 821 N N . PHE A 1 105 ? 29.364 4.100 -4.465 1.00 62.84 105 PHE A N 1
ATOM 822 C CA . PHE A 1 105 ? 28.667 5.369 -4.226 1.00 62.84 105 PHE A CA 1
ATOM 823 C C . PHE A 1 105 ? 27.225 5.154 -3.752 1.00 62.84 105 PHE A C 1
ATOM 825 O O . PHE A 1 105 ? 26.374 4.630 -4.466 1.00 62.84 105 PHE A O 1
ATOM 832 N N . GLN A 1 106 ? 26.931 5.645 -2.549 1.00 53.91 106 GLN A N 1
ATOM 833 C CA . GLN A 1 106 ? 25.697 5.379 -1.798 1.00 53.91 106 GLN A CA 1
ATOM 834 C C . GLN A 1 106 ? 24.493 6.278 -2.173 1.00 53.91 106 GLN A C 1
ATOM 836 O O . GLN A 1 106 ? 23.512 6.315 -1.437 1.00 53.91 106 GLN A O 1
ATOM 841 N N . LEU A 1 107 ? 24.552 7.048 -3.272 1.00 53.41 107 LEU A N 1
ATOM 842 C CA . LEU A 1 107 ? 23.625 8.177 -3.513 1.00 53.41 107 LEU A CA 1
ATOM 843 C C . LEU A 1 107 ? 23.071 8.327 -4.942 1.00 53.41 107 LEU A C 1
ATOM 845 O O . LEU A 1 107 ? 22.616 9.403 -5.321 1.00 53.41 107 LEU A O 1
ATOM 849 N N . LEU A 1 108 ? 23.050 7.273 -5.749 1.00 47.25 108 LEU A N 1
ATOM 850 C CA . LEU A 1 108 ? 22.314 7.291 -7.016 1.00 47.25 108 LEU A CA 1
ATOM 851 C C . LEU A 1 108 ? 21.128 6.350 -6.901 1.00 47.25 108 LEU A C 1
ATOM 853 O O . LEU A 1 108 ? 21.372 5.157 -6.917 1.00 47.25 108 LEU A O 1
ATOM 857 N N . ILE A 1 109 ? 19.909 6.887 -6.747 1.00 48.81 109 ILE A N 1
ATOM 858 C CA . ILE A 1 109 ? 18.692 6.599 -7.541 1.00 48.81 109 ILE A CA 1
ATOM 859 C C . ILE A 1 109 ? 17.578 7.572 -7.069 1.00 48.81 109 ILE A C 1
ATOM 861 O O . ILE A 1 109 ? 16.689 7.267 -6.274 1.00 48.81 109 ILE A O 1
ATOM 865 N N . GLN A 1 110 ? 17.618 8.795 -7.588 1.00 44.59 110 GLN A N 1
ATOM 866 C CA . GLN A 1 110 ? 16.407 9.537 -7.950 1.00 44.59 110 GLN A CA 1
ATOM 867 C C . GLN A 1 110 ? 16.470 9.707 -9.470 1.00 44.59 110 GLN A C 1
ATOM 869 O O . GLN A 1 110 ? 17.565 9.850 -9.999 1.00 44.59 110 GLN A O 1
ATOM 874 N N . PHE A 1 111 ? 15.322 9.694 -10.144 1.00 43.91 111 PHE A N 1
ATOM 875 C CA . PHE A 1 111 ? 15.125 9.637 -11.603 1.00 43.91 111 PHE A CA 1
ATOM 876 C C . PHE A 1 111 ? 15.050 8.235 -12.210 1.00 43.91 111 PHE A C 1
ATOM 878 O O . PHE A 1 111 ? 15.970 7.772 -12.868 1.00 43.91 111 PHE A O 1
ATOM 885 N N . PHE A 1 112 ? 13.879 7.614 -12.066 1.00 34.50 112 PHE A N 1
ATOM 886 C CA . PHE A 1 112 ? 13.124 7.140 -13.230 1.00 34.50 112 PHE A CA 1
ATOM 887 C C . PHE A 1 112 ? 11.630 7.107 -12.869 1.00 34.50 112 PHE A C 1
ATOM 889 O O . PHE A 1 112 ? 11.126 6.100 -12.379 1.00 34.50 112 PHE A O 1
ATOM 896 N N . LEU A 1 113 ? 10.972 8.261 -13.036 1.00 38.50 113 LEU A N 1
ATOM 897 C CA . LEU A 1 113 ? 9.591 8.462 -13.503 1.00 38.50 113 LEU A CA 1
ATOM 898 C C . LEU A 1 113 ? 9.341 9.964 -13.689 1.00 38.50 113 LEU A C 1
ATOM 900 O O . LEU A 1 113 ? 9.544 10.718 -12.712 1.00 38.50 113 LEU A O 1
#

Mean predicted aligned error: 7.8 Å

Sequence (113 aa):
MIAVLLMGQIDRLLALLIDRSSAEPTKEALMTAICIGNRPLVEFILSLFLEYPGEEYNGCRNSKSFPPHMTPLMLACICNNFSIVQCLLLRKHYMQLPHRSDCEFQLLIQFFL

Nearest PDB structures (foldseek):
  7dxc-assembly1_B  TM=8.216E-01  e=6.257E-02  Homo sapiens
  7dxd-assembly1_A  TM=7.046E-01  e=4.456E-02  Homo sapiens
  7dxg-assembly1_A  TM=7.085E-01  e=8.303E-02  Homo sapiens
  2aja-assembly2_B  TM=6.431E-01  e=3.889E+00  Legionella pneumophila

Organism: NCBI:txid387005

Foldseek 3Di:
DPPPVVPVVVVQLVVLVPPVVDCQSLLVNLLSVLLVLDQVSNVVSVVVCPVPPPCLLFHRPPDPVDHRRQHSLNSNVVSVNVSNNVVCVVVVRDDDDDDDPPDPDPDDDDDDD